Protein AF-A0A1Y4T7R5-F1 (afdb_monomer_lite)

pLDDT: mean 88.79, std 11.45, range [36.44, 98.19]

Secondary structure (DSSP, 8-state):
----HHHHHHHHHHHHHHHHHHH-HHHHTSGGGHHHHHHHHH---HHHHTTPPBPPTT-GGGGTSPTT-EEEEEEEETTEEEEEEEETTTEEEEEEEEE-SS-S--S-EEEEEETTTTEEEEHHHHHHHT-

Structure (mmCIF, N/CA/C/O backbone):
data_AF-A0A1Y4T7R5-F1
#
_entry.id   AF-A0A1Y4T7R5-F1
#
loop_
_atom_site.group_PDB
_atom_site.id
_atom_site.type_symbol
_atom_site.label_atom_id
_atom_site.label_alt_id
_atom_site.label_comp_id
_atom_site.label_asym_id
_atom_site.label_entity_id
_atom_site.label_seq_id
_atom_site.pdbx_PDB_ins_code
_atom_site.Cartn_x
_atom_site.Cartn_y
_atom_site.Cartn_z
_atom_site.occupancy
_atom_site.B_iso_or_equiv
_atom_site.auth_seq_id
_atom_site.auth_comp_id
_atom_site.auth_asym_id
_atom_site.auth_atom_id
_atom_site.pdbx_PDB_model_num
ATOM 1 N N . MET A 1 1 ? -7.940 26.166 -4.574 1.00 36.44 1 MET A N 1
ATOM 2 C CA . MET A 1 1 ? -8.744 24.927 -4.620 1.00 36.44 1 MET A CA 1
ATOM 3 C C . MET A 1 1 ? -8.168 23.950 -3.612 1.00 36.44 1 MET A C 1
ATOM 5 O O . MET A 1 1 ? -6.996 23.623 -3.726 1.00 36.44 1 MET A O 1
ATOM 9 N N . LYS A 1 2 ? -8.940 23.532 -2.603 1.00 39.41 2 LYS A N 1
ATOM 10 C CA . LYS A 1 2 ? -8.574 22.391 -1.748 1.00 39.41 2 LYS A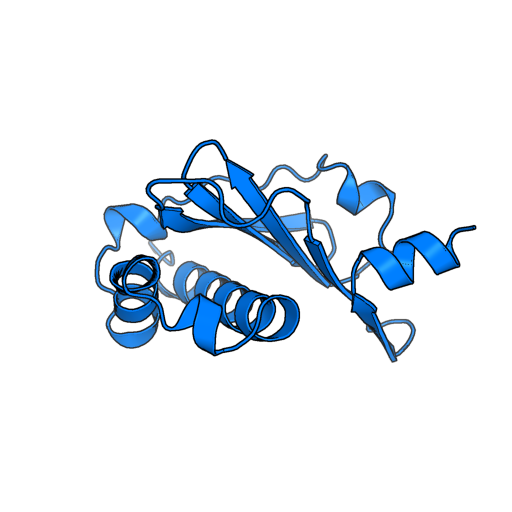 CA 1
ATOM 11 C C . LYS A 1 2 ? -8.891 21.104 -2.530 1.00 39.41 2 LYS A C 1
ATOM 13 O O . LYS A 1 2 ? -9.937 20.503 -2.337 1.00 39.41 2 LYS A O 1
ATOM 18 N N . GLU A 1 3 ? -8.021 20.720 -3.461 1.00 44.34 3 GLU A N 1
ATOM 19 C CA . GLU A 1 3 ? -8.080 19.417 -4.149 1.00 44.34 3 GLU A CA 1
ATOM 20 C C . GLU A 1 3 ? -7.275 18.375 -3.360 1.00 44.34 3 GLU A C 1
ATOM 22 O O . GLU A 1 3 ? -6.179 17.976 -3.744 1.00 44.34 3 GLU A O 1
ATOM 27 N N . ILE A 1 4 ? -7.789 17.969 -2.198 1.00 56.69 4 ILE A N 1
ATOM 28 C CA . ILE A 1 4 ? -7.158 16.959 -1.328 1.00 56.69 4 ILE A CA 1
ATOM 29 C C . ILE A 1 4 ? -7.993 15.659 -1.149 1.00 56.69 4 ILE A C 1
ATOM 31 O O . ILE A 1 4 ? -7.370 14.623 -0.911 1.00 56.69 4 ILE A O 1
ATOM 35 N N . PRO A 1 5 ? -9.328 15.578 -1.380 1.00 61.69 5 PRO A N 1
ATOM 36 C CA . PRO A 1 5 ? -10.054 14.320 -1.128 1.00 61.69 5 PRO A CA 1
ATOM 37 C C . PRO A 1 5 ? -9.770 13.183 -2.130 1.00 61.69 5 PRO A C 1
ATOM 39 O O . PRO A 1 5 ? -9.632 12.024 -1.737 1.00 61.69 5 PRO A O 1
ATOM 42 N N . ALA A 1 6 ? -9.679 13.477 -3.433 1.00 71.56 6 ALA A N 1
ATOM 43 C CA . ALA A 1 6 ? -9.683 12.435 -4.470 1.00 71.56 6 ALA A CA 1
ATOM 44 C C . ALA A 1 6 ? -8.365 11.646 -4.544 1.00 71.56 6 ALA A C 1
ATOM 46 O O . ALA A 1 6 ? -8.376 10.414 -4.532 1.00 71.56 6 ALA A O 1
ATOM 47 N N . ASN A 1 7 ? -7.224 12.342 -4.552 1.00 83.94 7 ASN A N 1
ATOM 48 C CA . ASN A 1 7 ? -5.911 11.699 -4.669 1.00 83.94 7 ASN A CA 1
ATOM 49 C C . ASN A 1 7 ? -5.595 10.828 -3.448 1.00 83.94 7 ASN A C 1
ATOM 51 O O . ASN A 1 7 ? -5.042 9.740 -3.594 1.00 83.94 7 ASN A O 1
ATOM 55 N N . ALA A 1 8 ? -5.990 11.271 -2.249 1.00 88.25 8 ALA A N 1
ATOM 56 C CA . ALA A 1 8 ? -5.825 10.490 -1.029 1.00 88.25 8 ALA A CA 1
ATOM 57 C C . ALA A 1 8 ? -6.619 9.175 -1.100 1.00 88.25 8 ALA A C 1
ATOM 59 O O . ALA A 1 8 ? -6.034 8.113 -0.904 1.00 88.25 8 ALA A O 1
ATOM 60 N N . ARG A 1 9 ? -7.907 9.218 -1.475 1.00 91.50 9 ARG A N 1
ATOM 61 C CA . ARG A 1 9 ? -8.745 8.012 -1.638 1.00 91.50 9 ARG A CA 1
ATOM 62 C C . ARG A 1 9 ? -8.203 7.053 -2.693 1.00 91.50 9 ARG A C 1
ATOM 64 O O . ARG A 1 9 ? -8.199 5.845 -2.466 1.00 91.50 9 ARG A O 1
ATOM 71 N N . VAL A 1 10 ? -7.720 7.573 -3.825 1.00 91.94 10 VAL A N 1
ATOM 72 C CA . VAL A 1 10 ? -7.111 6.753 -4.885 1.00 91.94 10 VAL A CA 1
ATOM 73 C C . VAL A 1 10 ? -5.875 6.023 -4.361 1.00 91.94 10 VAL A C 1
ATOM 75 O O . VAL A 1 10 ? -5.802 4.802 -4.486 1.00 91.94 10 VAL A O 1
ATOM 78 N N . CYS A 1 11 ? -4.951 6.732 -3.706 1.00 92.56 11 CYS A N 1
ATOM 79 C CA . CYS A 1 11 ? -3.775 6.122 -3.084 1.00 92.56 11 CYS A CA 1
ATOM 80 C C . CYS A 1 11 ? -4.159 5.052 -2.056 1.00 92.56 11 CYS A C 1
ATOM 82 O O . CYS A 1 11 ? -3.601 3.957 -2.067 1.00 92.56 11 CYS A O 1
ATOM 84 N N . THR A 1 12 ? -5.145 5.337 -1.204 1.00 94.81 12 THR A N 1
ATOM 85 C CA . THR A 1 12 ? -5.620 4.382 -0.201 1.00 94.81 12 THR A CA 1
ATOM 86 C C . THR A 1 12 ? -6.214 3.123 -0.837 1.00 94.81 12 THR A C 1
ATOM 88 O O . THR A 1 12 ? -5.921 2.018 -0.386 1.00 94.81 12 THR A O 1
ATOM 91 N N . LYS A 1 13 ? -6.986 3.255 -1.924 1.00 96.56 13 LYS A N 1
ATOM 92 C CA . LYS A 1 13 ? -7.533 2.108 -2.664 1.00 96.56 13 LYS A CA 1
ATOM 93 C C . LYS A 1 13 ? -6.436 1.258 -3.307 1.00 96.56 13 LYS A C 1
ATOM 95 O O . LYS A 1 13 ? -6.507 0.034 -3.249 1.00 96.56 13 LYS A O 1
ATOM 100 N N . ILE A 1 14 ? -5.426 1.895 -3.902 1.00 96.62 14 ILE A N 1
ATOM 101 C CA . ILE A 1 14 ? -4.270 1.198 -4.485 1.00 96.62 14 ILE A CA 1
ATOM 102 C C . ILE A 1 14 ? -3.548 0.387 -3.405 1.00 96.62 14 ILE A C 1
ATOM 104 O O . ILE A 1 14 ? -3.298 -0.801 -3.602 1.00 96.62 14 ILE A O 1
ATOM 108 N N . LEU A 1 15 ? -3.300 0.994 -2.242 1.00 97.25 15 LEU A N 1
ATOM 109 C CA . LEU A 1 15 ? -2.669 0.316 -1.113 1.00 97.25 15 LEU A CA 1
ATOM 110 C C . LEU A 1 15 ? -3.497 -0.858 -0.590 1.00 97.25 15 LEU A C 1
ATOM 112 O O . LEU A 1 15 ? -2.938 -1.927 -0.375 1.00 97.25 15 LEU A O 1
ATOM 116 N N . LEU A 1 16 ? -4.813 -0.704 -0.423 1.00 98.00 16 LEU A N 1
ATOM 117 C CA . LEU A 1 16 ? -5.654 -1.803 0.058 1.00 98.00 16 LEU A CA 1
ATOM 118 C C . LEU A 1 16 ? -5.687 -2.976 -0.937 1.00 98.00 16 LEU A C 1
ATOM 120 O O . LEU A 1 16 ? -5.618 -4.132 -0.526 1.00 98.00 16 LEU A O 1
ATOM 124 N N . ASN A 1 17 ? -5.715 -2.694 -2.243 1.00 98.19 17 ASN A N 1
ATOM 125 C CA . ASN A 1 17 ? -5.646 -3.724 -3.284 1.00 98.19 17 ASN A CA 1
ATOM 126 C C . ASN A 1 17 ? -4.282 -4.431 -3.321 1.00 98.19 17 ASN A C 1
ATOM 128 O O . ASN A 1 17 ? -4.220 -5.651 -3.467 1.00 98.19 17 ASN A O 1
ATOM 132 N N . ALA A 1 18 ? -3.184 -3.688 -3.184 1.00 97.88 18 ALA A N 1
ATOM 133 C CA . ALA A 1 18 ? -1.852 -4.282 -3.118 1.00 97.88 18 ALA A CA 1
ATOM 134 C C . ALA A 1 18 ? -1.670 -5.109 -1.832 1.00 97.88 18 ALA A C 1
ATOM 136 O O . ALA A 1 18 ? -1.110 -6.203 -1.886 1.00 97.88 18 ALA A O 1
ATOM 137 N N . ALA A 1 19 ? -2.219 -4.656 -0.701 1.00 97.94 19 ALA A N 1
ATOM 138 C CA . ALA A 1 19 ? -2.248 -5.434 0.534 1.00 97.94 19 ALA A CA 1
ATOM 139 C C . ALA A 1 19 ? -3.044 -6.737 0.359 1.00 97.94 19 ALA A C 1
ATOM 141 O O . ALA A 1 19 ? -2.562 -7.800 0.734 1.00 97.94 19 ALA A O 1
ATOM 142 N N . ALA A 1 20 ? -4.216 -6.684 -0.278 1.00 98.00 20 ALA A N 1
ATOM 143 C CA . ALA A 1 20 ? -5.000 -7.872 -0.608 1.00 98.00 20 ALA A CA 1
ATOM 144 C C . ALA A 1 20 ? -4.217 -8.884 -1.455 1.00 98.00 20 ALA A C 1
ATOM 146 O O . ALA A 1 20 ? -4.282 -10.085 -1.208 1.00 98.00 20 ALA A O 1
ATOM 147 N N . TYR A 1 21 ? -3.463 -8.403 -2.445 1.00 97.38 21 TYR A N 1
ATOM 148 C CA . TYR A 1 21 ? -2.639 -9.255 -3.299 1.00 97.38 21 TYR A CA 1
ATOM 149 C C . TYR A 1 21 ? -1.471 -9.910 -2.541 1.00 97.38 21 TYR A C 1
ATOM 151 O O . TYR A 1 21 ? -1.149 -11.072 -2.786 1.00 97.38 21 TYR A O 1
ATOM 159 N N . LEU A 1 22 ? -0.831 -9.177 -1.624 1.00 96.75 22 LEU A N 1
ATOM 160 C CA . LEU A 1 22 ? 0.345 -9.655 -0.889 1.00 96.75 22 LEU A CA 1
ATOM 161 C C . LEU A 1 22 ? -0.003 -10.528 0.322 1.00 96.75 22 LEU A C 1
ATOM 163 O O . LEU A 1 22 ? 0.683 -11.518 0.565 1.00 96.75 22 LEU A O 1
ATOM 167 N N . TYR A 1 23 ? -1.042 -10.159 1.071 1.00 95.94 23 TYR A N 1
ATOM 168 C CA . TYR A 1 23 ? -1.402 -10.764 2.359 1.00 95.94 23 TYR A CA 1
ATOM 169 C C . TYR A 1 23 ? -2.692 -11.595 2.308 1.00 95.94 23 TYR A C 1
ATOM 171 O O . TYR A 1 23 ? -3.007 -12.297 3.265 1.00 95.94 23 TYR A O 1
ATOM 179 N N . GLY A 1 24 ? -3.426 -11.547 1.194 1.00 97.00 24 GLY A N 1
ATOM 180 C CA . GLY A 1 24 ? -4.668 -12.287 0.990 1.00 97.00 24 GLY A CA 1
ATOM 181 C C . GLY A 1 24 ? -5.927 -11.474 1.292 1.00 97.00 24 GLY A C 1
ATOM 182 O O . GLY A 1 24 ? -5.917 -10.491 2.038 1.00 97.00 24 GLY A O 1
ATOM 183 N N . TRP A 1 25 ? -7.045 -11.905 0.701 1.00 97.31 25 TRP A N 1
ATOM 184 C CA . TRP A 1 25 ? -8.332 -11.226 0.858 1.00 97.31 25 TRP A CA 1
ATOM 185 C C . TRP A 1 25 ? -8.863 -11.315 2.289 1.00 97.31 25 TRP A C 1
ATOM 187 O O . TRP A 1 25 ? -9.310 -10.313 2.841 1.00 97.31 25 TRP A O 1
ATOM 197 N N . ASP A 1 26 ? -8.714 -12.475 2.929 1.00 97.81 26 ASP A N 1
ATOM 198 C CA . ASP A 1 26 ? -9.149 -12.684 4.312 1.00 97.81 26 ASP A CA 1
ATOM 199 C C . ASP A 1 26 ? -8.463 -11.722 5.290 1.00 97.81 26 ASP A C 1
ATOM 201 O O . ASP A 1 26 ? -9.080 -11.281 6.257 1.00 97.81 26 ASP A O 1
ATOM 205 N N . PHE A 1 27 ? -7.214 -11.327 5.013 1.00 97.12 27 PHE A N 1
ATOM 206 C CA . PHE A 1 27 ? -6.487 -10.356 5.828 1.00 97.12 27 PHE A CA 1
ATOM 207 C C . PHE A 1 27 ? -7.125 -8.963 5.769 1.00 97.12 27 PHE A C 1
ATOM 209 O O . PHE A 1 27 ? -7.472 -8.396 6.802 1.00 97.12 27 PHE A O 1
ATOM 216 N N . VAL A 1 28 ? -7.347 -8.422 4.567 1.00 97.69 28 VAL A N 1
ATOM 217 C CA . VAL A 1 28 ? -7.922 -7.071 4.400 1.00 97.69 28 VAL A CA 1
ATOM 218 C C . VAL A 1 28 ? -9.424 -7.001 4.713 1.00 97.69 28 VAL A C 1
ATOM 220 O O . VAL A 1 28 ? -9.997 -5.917 4.861 1.00 97.69 28 VAL A O 1
ATOM 223 N N . MET A 1 29 ? -10.087 -8.154 4.817 1.00 97.38 29 MET A N 1
ATOM 224 C CA . MET A 1 29 ? -11.500 -8.239 5.177 1.00 97.38 29 MET A CA 1
ATOM 225 C C . MET A 1 29 ? -11.755 -8.155 6.684 1.00 97.38 29 MET A C 1
ATOM 227 O O . MET A 1 29 ? -12.902 -7.912 7.065 1.00 97.38 29 MET A O 1
ATOM 231 N N . GLN A 1 30 ? -10.716 -8.248 7.519 1.00 97.94 30 GLN A N 1
ATOM 232 C CA . GLN A 1 30 ? -10.819 -8.090 8.971 1.00 97.94 30 GLN A CA 1
ATOM 233 C C . GLN A 1 30 ? -11.455 -6.746 9.376 1.00 97.94 30 GLN A C 1
ATOM 235 O O . GLN A 1 30 ? -11.488 -5.768 8.610 1.00 97.94 30 GLN A O 1
ATOM 240 N N . SER A 1 31 ? -12.006 -6.710 10.590 1.00 97.56 31 SER A N 1
ATOM 241 C CA . SER A 1 31 ? -12.697 -5.545 11.161 1.00 97.56 31 SER A CA 1
ATOM 242 C C . SER A 1 31 ? -11.800 -4.318 11.295 1.00 97.56 31 SER A C 1
ATOM 244 O O . SER A 1 31 ? -12.265 -3.196 11.143 1.00 97.56 31 SER A O 1
ATOM 246 N N . GLU A 1 32 ? -10.507 -4.528 11.501 1.00 97.81 32 GLU A N 1
ATOM 247 C CA . GLU A 1 32 ? -9.481 -3.512 11.711 1.00 97.81 32 GLU A CA 1
ATOM 248 C C . GLU A 1 32 ? -9.288 -2.616 10.477 1.00 97.81 32 GLU A C 1
ATOM 250 O O . GLU A 1 32 ? -8.766 -1.510 10.587 1.00 97.81 32 GLU A O 1
ATOM 255 N N . PHE A 1 33 ? -9.758 -3.064 9.307 1.00 97.88 33 PHE A N 1
ATOM 256 C CA . PHE A 1 33 ? -9.777 -2.296 8.062 1.00 97.88 33 PHE A CA 1
ATOM 257 C C . PHE A 1 33 ? -11.114 -1.573 7.808 1.00 97.88 33 PHE A C 1
ATOM 259 O O . PHE A 1 33 ? -11.328 -1.060 6.709 1.00 97.88 33 PHE A O 1
ATOM 266 N N . ALA A 1 34 ? -12.066 -1.569 8.748 1.00 97.88 34 ALA A N 1
ATOM 267 C CA . ALA A 1 34 ? -13.390 -0.970 8.535 1.00 97.88 34 ALA A CA 1
ATOM 268 C C . ALA A 1 34 ? -13.297 0.506 8.117 1.00 97.88 34 ALA A C 1
ATOM 270 O O . ALA A 1 34 ? -13.794 0.864 7.049 1.00 97.88 34 ALA A O 1
ATOM 271 N N . ASP A 1 35 ? -12.565 1.322 8.878 1.00 96.50 35 ASP A N 1
ATOM 272 C CA . ASP A 1 35 ? -12.444 2.763 8.628 1.00 96.50 35 ASP A CA 1
ATOM 273 C C . ASP A 1 35 ? -11.843 3.065 7.252 1.00 96.50 35 ASP A C 1
ATOM 275 O O . ASP A 1 35 ? -12.314 3.948 6.532 1.00 96.50 35 ASP A O 1
ATOM 279 N N . VAL A 1 36 ? -10.828 2.298 6.834 1.00 96.50 36 VAL A N 1
ATOM 280 C CA . VAL A 1 36 ? -10.206 2.493 5.520 1.00 96.50 36 VAL A CA 1
ATOM 281 C C . VAL A 1 36 ? -11.145 2.089 4.379 1.00 96.50 36 VAL A C 1
ATOM 283 O O . VAL A 1 36 ? -11.159 2.742 3.333 1.00 96.50 36 VAL A O 1
ATOM 286 N N . LYS A 1 37 ? -11.979 1.058 4.575 1.00 97.19 37 LYS A N 1
ATOM 287 C CA . LYS A 1 37 ? -13.012 0.656 3.607 1.00 97.19 37 LYS A CA 1
ATOM 288 C C . LYS A 1 37 ? -14.098 1.729 3.492 1.00 97.19 37 LYS A C 1
ATOM 290 O O . LYS A 1 37 ? -14.451 2.110 2.375 1.00 97.19 37 LYS A O 1
ATOM 295 N N . GLU A 1 38 ? -14.565 2.270 4.615 1.00 96.69 38 GLU A N 1
ATOM 296 C CA . GLU A 1 38 ? -15.522 3.383 4.647 1.00 96.69 38 GLU A CA 1
ATOM 297 C C . GLU A 1 38 ? -14.958 4.651 3.990 1.00 96.69 38 GLU A C 1
ATOM 299 O O . GLU A 1 38 ? -15.651 5.320 3.223 1.00 96.69 38 GLU A O 1
ATOM 304 N N . TRP A 1 39 ? -13.678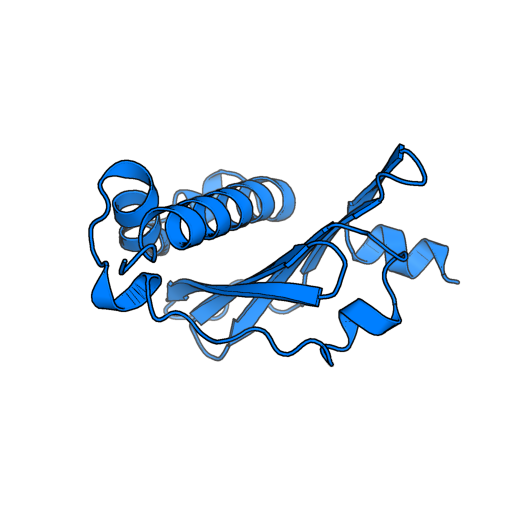 4.959 4.202 1.00 94.81 39 TRP A N 1
ATOM 305 C CA . TRP A 1 39 ? -13.003 6.060 3.512 1.00 94.81 39 TRP A CA 1
ATOM 306 C C . TRP A 1 39 ? -12.958 5.859 1.992 1.00 94.81 39 TRP A C 1
ATOM 308 O O . TRP A 1 39 ? -13.293 6.762 1.216 1.00 94.81 39 TRP A O 1
ATOM 318 N N . ILE A 1 40 ? -12.578 4.663 1.535 1.00 94.69 40 ILE A N 1
ATOM 319 C CA . ILE A 1 40 ? -12.503 4.350 0.103 1.00 94.69 40 ILE A CA 1
ATOM 320 C C . ILE A 1 40 ? -13.884 4.437 -0.549 1.00 94.69 40 ILE A C 1
ATOM 322 O O . ILE A 1 40 ? -13.988 5.008 -1.635 1.00 94.69 40 ILE A O 1
ATOM 326 N N . LEU A 1 41 ? -14.928 3.892 0.075 1.00 94.19 41 LEU A N 1
ATOM 327 C CA . LEU A 1 41 ? -16.262 3.790 -0.524 1.00 94.19 41 LEU A CA 1
ATOM 328 C C . LEU A 1 41 ? -17.070 5.083 -0.373 1.00 94.19 41 LEU A C 1
ATOM 330 O O . LEU A 1 41 ? -17.616 5.588 -1.353 1.00 94.19 41 LEU A O 1
ATOM 334 N N . GLU A 1 42 ? -17.088 5.652 0.827 1.00 93.19 42 GLU A N 1
ATOM 335 C CA . GLU A 1 42 ? -18.030 6.701 1.228 1.00 93.19 42 GLU A CA 1
ATOM 336 C C . GLU A 1 42 ? -17.346 8.046 1.501 1.00 93.19 42 GLU A C 1
ATOM 338 O O . GLU A 1 42 ? -18.015 9.073 1.554 1.00 93.19 42 GLU A O 1
ATOM 343 N N . GLY A 1 43 ? -16.016 8.074 1.640 1.00 91.00 43 GLY A N 1
ATOM 344 C CA . GLY A 1 43 ? -15.282 9.298 1.971 1.00 91.00 43 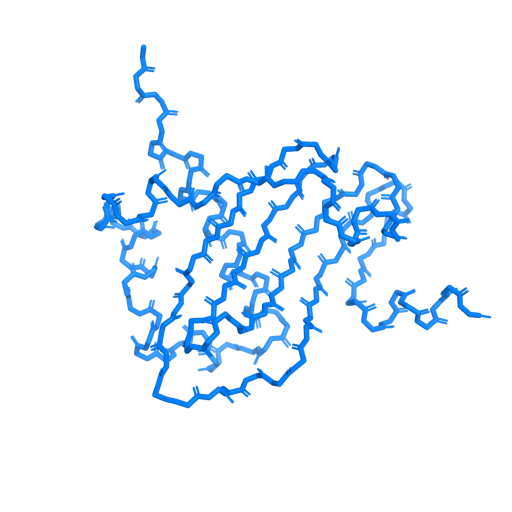GLY A CA 1
ATOM 345 C C . GLY A 1 43 ? -15.380 9.704 3.447 1.00 91.00 43 GLY A C 1
ATOM 346 O O . GLY A 1 43 ? -15.077 10.846 3.779 1.00 91.00 43 GLY A O 1
ATOM 347 N N . LYS A 1 44 ? -15.775 8.786 4.340 1.00 93.00 44 LYS A N 1
ATOM 348 C CA . LYS A 1 44 ? -15.767 8.998 5.799 1.00 93.00 44 LYS A CA 1
ATOM 349 C C . LYS A 1 44 ? -14.346 9.072 6.362 1.00 93.00 44 LYS A C 1
ATOM 351 O O . LYS A 1 44 ? -13.422 8.525 5.773 1.00 93.00 44 LYS A O 1
ATOM 356 N N . HIS A 1 45 ? -14.183 9.685 7.537 1.00 91.56 45 HIS A N 1
ATOM 357 C CA . HIS A 1 45 ? -12.885 9.811 8.226 1.00 91.56 45 HIS A CA 1
ATOM 358 C C . HIS A 1 45 ? -11.872 10.701 7.482 1.00 91.56 45 HIS A C 1
ATOM 360 O O . HIS A 1 45 ? -10.662 10.475 7.546 1.00 91.56 45 HIS A O 1
ATOM 366 N N . GLU A 1 46 ? -12.354 11.733 6.775 1.00 88.44 46 GLU A N 1
ATOM 367 C CA . GLU A 1 46 ? -11.512 12.635 5.975 1.00 88.44 46 GLU A CA 1
ATOM 368 C C . GLU A 1 46 ? -10.358 13.226 6.791 1.00 88.44 46 GLU A C 1
ATOM 370 O O . GLU A 1 46 ? -9.222 13.188 6.326 1.00 88.44 46 GLU A O 1
ATOM 375 N N . ASP A 1 47 ? -10.594 13.702 8.014 1.00 86.50 47 ASP A N 1
ATOM 376 C CA . ASP A 1 47 ? -9.550 14.320 8.846 1.00 86.50 47 ASP A CA 1
ATOM 377 C C . ASP A 1 47 ? -8.359 13.388 9.112 1.00 86.50 47 ASP A C 1
ATOM 379 O O . ASP A 1 47 ? -7.215 13.847 9.192 1.00 86.50 47 ASP A O 1
ATOM 383 N N . PHE A 1 48 ? -8.618 12.079 9.191 1.00 85.69 48 PHE A N 1
ATOM 384 C CA . PHE A 1 48 ? -7.611 11.051 9.433 1.00 85.69 48 PHE A CA 1
ATOM 385 C C . PHE A 1 48 ? -6.837 10.681 8.159 1.00 85.69 48 PHE A C 1
ATOM 387 O O . PHE A 1 48 ? -5.609 10.593 8.177 1.00 85.69 48 PHE A O 1
ATOM 394 N N . PHE A 1 49 ? -7.530 10.499 7.029 1.00 87.38 49 PHE A N 1
ATOM 395 C CA . PHE A 1 49 ? -6.912 9.990 5.797 1.00 87.38 49 PHE A CA 1
ATOM 396 C C . PHE A 1 49 ? -6.434 11.078 4.821 1.00 87.38 49 PHE A C 1
ATOM 398 O O . PHE A 1 49 ? -5.478 10.862 4.066 1.00 87.38 49 PHE A O 1
ATOM 405 N N . SER A 1 50 ? -7.050 12.263 4.826 1.00 78.44 50 SER A N 1
ATOM 406 C CA . SER A 1 50 ? -6.679 13.382 3.943 1.00 78.44 50 SER A CA 1
ATOM 407 C C . SER A 1 50 ? -5.332 14.001 4.328 1.00 78.44 50 SER A C 1
ATOM 409 O O . SER A 1 50 ? -4.515 14.298 3.449 1.00 78.44 50 SER A O 1
ATOM 411 N N . ASN A 1 51 ? -5.055 14.079 5.633 1.00 70.50 51 ASN A N 1
ATOM 412 C CA . ASN A 1 51 ? -3.830 14.626 6.221 1.00 70.50 51 ASN A CA 1
ATOM 413 C C . ASN A 1 51 ? -2.745 13.565 6.479 1.00 70.50 51 ASN A C 1
ATOM 415 O O . ASN A 1 51 ? -1.771 13.847 7.176 1.00 70.50 51 ASN A O 1
ATOM 419 N N . GLY A 1 52 ? -2.917 12.345 5.947 1.00 59.34 52 GLY A N 1
ATOM 420 C CA . GLY A 1 52 ? -1.963 11.247 6.120 1.00 59.34 52 GLY A CA 1
ATOM 421 C C . GLY A 1 52 ? -0.513 11.643 5.770 1.00 59.34 52 GLY A C 1
ATOM 422 O O . GLY A 1 52 ? -0.314 12.559 4.966 1.00 59.34 52 GLY A O 1
ATOM 423 N N . PRO A 1 53 ? 0.496 10.984 6.374 1.00 59.50 53 PRO A N 1
ATOM 424 C CA . PRO A 1 53 ? 1.868 11.479 6.408 1.00 59.50 53 PRO A CA 1
ATOM 425 C C . PRO A 1 53 ? 2.456 11.811 5.031 1.00 59.50 53 PRO A C 1
ATOM 427 O O . PRO A 1 53 ? 2.202 11.131 4.029 1.00 59.50 53 PRO A O 1
ATOM 430 N N . SER A 1 54 ? 3.295 12.849 5.010 1.00 68.81 54 SER A N 1
ATOM 431 C CA . SER A 1 54 ? 4.070 13.245 3.839 1.00 68.81 54 SER A CA 1
ATOM 432 C C . SER A 1 54 ? 5.089 12.165 3.475 1.00 68.81 54 SER A C 1
ATOM 434 O O . SER A 1 54 ? 5.791 11.615 4.323 1.00 68.81 54 SER A O 1
ATOM 436 N N . PHE A 1 55 ? 5.168 11.855 2.185 1.00 73.06 55 PHE A N 1
ATOM 437 C CA . PHE A 1 55 ? 6.179 10.958 1.645 1.00 73.06 55 PHE A CA 1
ATOM 438 C C . PHE A 1 55 ? 7.569 11.600 1.727 1.00 73.06 55 PHE A C 1
ATOM 440 O O . PHE A 1 55 ? 7.747 12.748 1.316 1.00 73.06 55 PHE A O 1
ATOM 447 N N . ASN A 1 56 ? 8.549 10.847 2.231 1.00 76.38 56 ASN A N 1
ATOM 448 C CA . ASN A 1 56 ? 9.959 11.209 2.149 1.00 76.38 56 ASN A CA 1
ATOM 449 C C . ASN A 1 56 ? 10.591 10.480 0.945 1.00 76.38 56 ASN A C 1
ATOM 451 O O . ASN A 1 56 ? 10.624 9.249 0.956 1.00 76.38 56 ASN A O 1
ATOM 455 N N . PRO A 1 57 ? 11.110 11.185 -0.077 1.00 71.00 57 PRO A N 1
ATOM 456 C CA . PRO A 1 57 ? 11.744 10.546 -1.231 1.00 71.00 57 PRO A CA 1
ATOM 457 C C . PRO A 1 57 ? 13.022 9.761 -0.891 1.00 71.00 57 PRO A C 1
ATOM 459 O O . PRO A 1 57 ? 13.400 8.878 -1.661 1.00 71.00 57 PRO A O 1
ATOM 462 N N . ASP A 1 58 ? 13.643 10.002 0.268 1.00 73.38 58 ASP A N 1
ATOM 463 C CA . ASP A 1 58 ? 14.876 9.332 0.705 1.00 73.38 58 ASP A CA 1
ATOM 464 C C . ASP A 1 58 ? 14.659 7.955 1.363 1.00 73.38 58 ASP A C 1
ATOM 466 O O . ASP A 1 58 ? 15.584 7.393 1.960 1.00 73.38 58 ASP A O 1
ATOM 470 N N . VAL A 1 59 ? 13.455 7.380 1.253 1.00 79.88 59 VAL A N 1
ATOM 471 C CA . VAL A 1 59 ? 13.180 6.005 1.700 1.00 79.88 59 VAL A CA 1
ATOM 472 C C . VAL A 1 59 ? 14.129 4.999 1.041 1.00 79.88 59 VAL A C 1
ATOM 474 O O . VAL A 1 59 ? 14.453 5.090 -0.143 1.00 79.88 59 VAL A O 1
ATOM 477 N N . VAL A 1 60 ? 14.579 4.007 1.815 1.00 84.19 60 VAL A N 1
ATOM 478 C CA . VAL A 1 60 ? 15.599 3.033 1.381 1.00 84.19 60 VAL A CA 1
ATOM 479 C C . VAL A 1 60 ? 15.176 2.295 0.110 1.00 84.19 60 VAL A C 1
ATOM 481 O O . VAL A 1 60 ? 15.989 2.146 -0.802 1.00 84.19 60 VAL A O 1
ATOM 484 N N . ILE A 1 61 ? 13.902 1.912 0.003 1.00 86.25 61 ILE A N 1
ATOM 485 C CA . ILE A 1 61 ? 13.361 1.194 -1.155 1.00 86.25 61 ILE A CA 1
ATOM 486 C C . ILE A 1 61 ? 13.585 1.949 -2.479 1.00 86.25 61 ILE A C 1
ATOM 488 O O . ILE A 1 61 ? 13.946 1.326 -3.477 1.00 8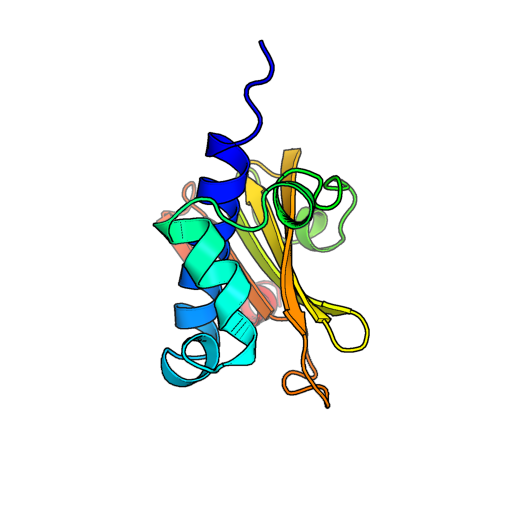6.25 61 ILE A O 1
ATOM 492 N N . ASN A 1 62 ? 13.529 3.289 -2.489 1.00 86.69 62 ASN A N 1
ATOM 493 C CA . ASN A 1 62 ? 13.782 4.107 -3.685 1.00 86.69 62 ASN A CA 1
ATOM 494 C C . ASN A 1 62 ? 15.213 3.980 -4.232 1.00 86.69 62 ASN A C 1
ATOM 496 O O . ASN A 1 62 ? 15.445 4.279 -5.405 1.00 86.69 62 ASN A O 1
ATOM 500 N N . LYS A 1 63 ? 16.174 3.549 -3.407 1.00 86.44 63 LYS A N 1
ATOM 501 C CA . LYS A 1 63 ? 17.565 3.308 -3.822 1.00 86.44 63 LYS A CA 1
ATOM 502 C C . LYS A 1 63 ? 17.753 1.930 -4.467 1.00 86.44 63 LYS A C 1
ATOM 504 O O . LYS A 1 63 ? 18.778 1.710 -5.100 1.00 86.44 63 LYS A O 1
ATOM 509 N N . ILE A 1 64 ? 16.782 1.028 -4.310 1.00 89.12 64 ILE A N 1
ATOM 510 C CA . ILE A 1 64 ? 16.901 -0.400 -4.641 1.00 89.12 64 ILE A CA 1
ATOM 511 C C . ILE A 1 64 ? 16.012 -0.783 -5.836 1.00 89.12 64 ILE A C 1
ATOM 513 O O . ILE A 1 64 ? 16.454 -1.500 -6.736 1.00 89.12 64 ILE A O 1
ATOM 517 N N . VAL A 1 65 ? 14.760 -0.311 -5.865 1.00 90.44 65 VAL A N 1
ATOM 518 C CA . VAL A 1 65 ? 13.784 -0.620 -6.936 1.00 90.44 65 VAL A CA 1
ATOM 519 C C . VAL A 1 65 ? 14.238 -0.089 -8.299 1.00 90.44 65 VAL A C 1
ATOM 521 O O . VAL A 1 65 ? 15.167 0.704 -8.332 1.00 90.44 65 VAL A O 1
ATOM 524 N N . PRO A 1 66 ? 13.633 -0.452 -9.442 1.00 89.88 66 PRO A N 1
ATOM 525 C CA . PRO A 1 66 ? 13.989 0.103 -10.754 1.00 89.88 66 PRO A CA 1
ATOM 526 C C . PRO A 1 66 ? 13.665 1.606 -10.896 1.00 89.88 66 PRO A C 1
ATOM 528 O O . PRO A 1 66 ? 12.838 2.136 -10.150 1.00 89.88 66 PRO A O 1
ATOM 531 N N . PRO A 1 67 ? 14.340 2.358 -11.787 1.00 86.62 67 PRO A N 1
ATOM 532 C CA . PRO A 1 67 ? 13.970 3.747 -12.072 1.00 86.62 67 PRO A CA 1
ATOM 533 C C . PRO A 1 67 ? 12.549 3.827 -12.630 1.00 86.62 67 PRO A C 1
ATOM 535 O O . PRO A 1 67 ? 12.108 2.903 -13.309 1.00 86.62 67 PRO A O 1
ATOM 538 N N . ASP A 1 68 ? 11.840 4.918 -12.337 1.00 85.31 68 ASP A N 1
ATOM 539 C CA . ASP A 1 68 ? 10.467 5.175 -12.806 1.00 85.31 68 ASP A CA 1
ATOM 540 C C . ASP A 1 68 ? 9.415 4.125 -12.391 1.00 85.31 68 ASP A C 1
ATOM 542 O O . ASP A 1 68 ? 8.268 4.190 -12.831 1.00 85.31 68 ASP A O 1
ATOM 546 N N . SER A 1 69 ? 9.770 3.179 -11.514 1.00 89.81 69 SER A N 1
ATOM 547 C CA . SER A 1 69 ? 8.834 2.183 -10.997 1.00 89.81 69 SER A CA 1
ATOM 548 C C . SER A 1 69 ? 7.781 2.823 -10.097 1.00 89.81 69 SER A C 1
ATOM 550 O O . SER A 1 69 ? 8.069 3.752 -9.332 1.00 89.81 69 SER A O 1
ATOM 552 N N . HIS A 1 70 ? 6.588 2.244 -10.119 1.00 92.25 70 HIS A N 1
ATOM 553 C CA . HIS A 1 70 ? 5.587 2.416 -9.077 1.00 92.25 70 HIS A CA 1
ATOM 554 C C . HIS A 1 70 ? 5.755 1.305 -8.039 1.00 92.25 70 HIS A C 1
ATOM 556 O O . HIS A 1 70 ? 6.033 0.164 -8.402 1.00 92.25 70 HIS A O 1
ATOM 562 N N . TRP A 1 71 ? 5.570 1.607 -6.758 1.00 94.88 71 TRP A N 1
ATOM 563 C CA . TRP A 1 71 ? 5.607 0.578 -5.724 1.00 94.88 71 TRP A CA 1
ATOM 564 C C . TRP A 1 71 ? 4.657 0.876 -4.564 1.00 94.88 71 TRP A C 1
ATOM 566 O O . TRP A 1 71 ? 4.306 2.027 -4.296 1.00 94.88 71 TRP A O 1
ATOM 576 N N . CYS A 1 72 ? 4.241 -0.195 -3.891 1.00 96.12 72 CYS A N 1
ATOM 577 C CA . CYS A 1 72 ? 3.499 -0.178 -2.636 1.00 96.12 72 CYS A CA 1
ATOM 578 C C . CYS A 1 72 ? 4.295 -0.961 -1.590 1.00 96.12 72 CYS A C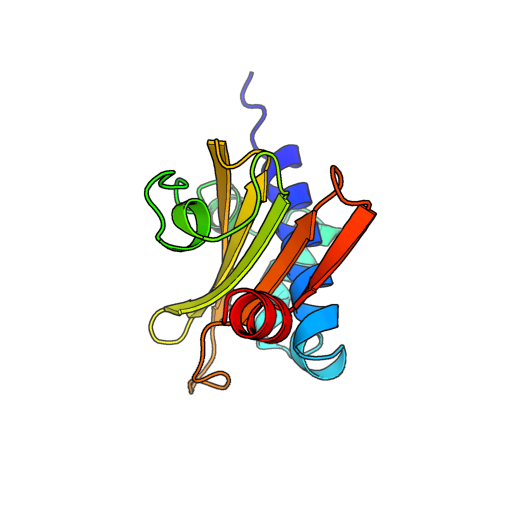 1
ATOM 580 O O . CYS A 1 72 ? 4.521 -2.148 -1.793 1.00 96.12 72 CYS A O 1
ATOM 582 N N . GLU A 1 73 ? 4.705 -0.328 -0.498 1.00 94.75 73 GLU A N 1
ATOM 583 C CA . GLU A 1 73 ? 5.414 -0.948 0.629 1.00 94.75 73 GLU A CA 1
ATOM 584 C C . GLU A 1 73 ? 4.506 -0.989 1.857 1.00 94.75 73 GLU A C 1
ATOM 586 O O . GLU A 1 73 ? 3.687 -0.095 2.060 1.00 94.75 73 GLU A O 1
ATOM 591 N N . PHE A 1 74 ? 4.653 -2.018 2.681 1.00 95.69 74 PHE A N 1
ATOM 592 C CA . PHE A 1 74 ? 3.831 -2.261 3.852 1.00 95.69 74 PHE A CA 1
ATOM 593 C C . PHE A 1 74 ? 4.694 -2.674 5.037 1.00 95.69 74 PHE A C 1
ATOM 595 O O . PHE A 1 74 ? 5.584 -3.517 4.911 1.00 95.69 74 PHE A O 1
ATOM 602 N N . ALA A 1 75 ? 4.402 -2.096 6.198 1.00 94.31 75 ALA A N 1
ATOM 603 C CA . ALA A 1 75 ? 5.101 -2.393 7.440 1.00 94.31 75 ALA A CA 1
ATOM 604 C C . ALA A 1 75 ? 4.217 -2.117 8.663 1.00 94.31 75 ALA A C 1
ATOM 606 O O . ALA A 1 75 ? 3.234 -1.372 8.600 1.00 94.31 75 ALA A O 1
ATOM 607 N N . MET A 1 76 ? 4.613 -2.674 9.808 1.00 94.81 76 MET A N 1
ATOM 608 C CA . MET A 1 76 ? 4.027 -2.326 11.100 1.00 94.81 76 MET A CA 1
ATOM 609 C C . MET A 1 76 ? 4.766 -1.139 11.732 1.00 94.81 76 MET A C 1
ATOM 611 O O . MET A 1 76 ? 5.939 -1.238 12.087 1.00 94.81 76 MET A O 1
ATOM 615 N N . ALA A 1 77 ? 4.060 -0.033 11.961 1.00 90.62 77 ALA A N 1
ATOM 616 C CA . ALA A 1 77 ? 4.501 1.080 12.798 1.00 90.62 77 ALA A CA 1
ATOM 617 C C . ALA A 1 77 ? 3.854 0.951 14.187 1.00 90.62 77 ALA A C 1
ATOM 619 O O . ALA A 1 77 ? 2.744 1.427 14.441 1.00 90.62 77 ALA A O 1
ATOM 620 N N . GLY A 1 78 ? 4.524 0.240 15.098 1.00 92.12 78 GLY A N 1
ATOM 621 C CA . GLY A 1 78 ? 3.933 -0.118 16.386 1.00 92.12 78 GLY A CA 1
ATOM 622 C C . GLY A 1 78 ? 2.792 -1.117 16.195 1.00 92.12 78 GLY A C 1
ATOM 623 O O . GLY A 1 78 ? 3.050 -2.266 15.855 1.00 92.12 78 GLY A O 1
ATOM 624 N N . ARG A 1 79 ? 1.551 -0.687 16.433 1.00 94.38 79 ARG A N 1
ATOM 625 C CA . ARG A 1 79 ? 0.329 -1.483 16.211 1.00 94.38 79 ARG A CA 1
ATOM 626 C C . ARG A 1 79 ? -0.393 -1.150 14.906 1.00 94.38 79 ARG A C 1
ATOM 628 O O . ARG A 1 79 ? -1.387 -1.784 14.572 1.00 94.38 79 ARG A O 1
ATOM 635 N N . ARG A 1 80 ? 0.093 -0.151 14.171 1.00 94.38 80 ARG A N 1
ATOM 636 C CA . ARG A 1 80 ? -0.528 0.290 12.924 1.00 94.38 80 ARG A CA 1
ATOM 637 C C . ARG A 1 80 ? 0.091 -0.429 11.752 1.00 94.38 80 ARG A C 1
ATOM 639 O O . ARG A 1 80 ? 1.308 -0.402 11.594 1.00 94.38 80 ARG A O 1
ATOM 646 N N . PHE A 1 81 ? -0.753 -1.012 10.924 1.00 96.38 81 PHE A N 1
ATOM 647 C CA . PHE A 1 81 ? -0.359 -1.476 9.612 1.00 96.38 81 PHE A CA 1
ATOM 648 C C . PHE A 1 81 ? -0.406 -0.295 8.648 1.00 96.38 81 PHE A C 1
ATOM 650 O O . PHE A 1 81 ? -1.457 0.315 8.435 1.00 96.38 81 PHE A O 1
ATOM 657 N N . VAL A 1 82 ? 0.755 0.076 8.122 1.00 94.19 82 VAL A N 1
ATOM 658 C CA . VAL A 1 82 ? 0.942 1.274 7.305 1.00 94.19 82 VAL A CA 1
ATOM 659 C C . VAL A 1 82 ? 1.357 0.853 5.906 1.00 94.19 82 VAL A C 1
ATOM 661 O O . VAL A 1 82 ? 2.246 0.020 5.746 1.00 94.19 82 VAL A O 1
ATOM 664 N N . GLY A 1 83 ? 0.717 1.449 4.904 1.00 94.62 83 GLY A N 1
ATOM 665 C CA . GLY A 1 83 ? 1.107 1.337 3.506 1.00 94.62 83 GLY A CA 1
ATOM 666 C C . GLY A 1 83 ? 1.753 2.627 3.007 1.00 94.62 83 GLY A C 1
ATOM 667 O O . GLY A 1 83 ? 1.308 3.724 3.346 1.00 94.62 83 GLY A O 1
ATOM 668 N N . VAL A 1 84 ? 2.773 2.508 2.169 1.00 93.06 84 VAL A N 1
ATOM 669 C CA . VAL A 1 84 ? 3.387 3.613 1.434 1.00 93.06 84 VAL A CA 1
ATOM 670 C C . VAL A 1 84 ? 3.220 3.336 -0.043 1.00 93.06 84 VAL A C 1
ATOM 672 O O . VAL A 1 84 ? 3.654 2.298 -0.529 1.00 93.06 84 VAL A O 1
ATOM 675 N N . VAL A 1 85 ? 2.587 4.255 -0.763 1.00 93.25 85 VAL A N 1
ATOM 676 C CA . VAL A 1 85 ? 2.511 4.194 -2.221 1.00 93.25 85 VAL A CA 1
ATOM 677 C C . VAL A 1 85 ? 3.420 5.251 -2.810 1.00 93.25 85 VAL A C 1
ATOM 679 O O . VAL A 1 85 ? 3.406 6.396 -2.359 1.00 93.25 85 VAL A O 1
ATOM 682 N N . CYS A 1 86 ? 4.190 4.883 -3.825 1.00 91.88 86 CYS A N 1
ATOM 683 C CA . CYS A 1 86 ? 5.058 5.798 -4.544 1.00 91.88 86 CYS A CA 1
ATOM 684 C C . CYS A 1 86 ? 4.922 5.609 -6.053 1.00 91.88 86 CYS A C 1
ATOM 686 O O . CYS A 1 86 ? 4.753 4.501 -6.563 1.00 91.88 86 CYS A O 1
ATOM 688 N N . PHE A 1 87 ? 5.019 6.719 -6.768 1.00 88.62 87 PHE A N 1
ATOM 689 C CA . PHE A 1 87 ? 5.004 6.815 -8.213 1.00 88.62 87 PHE A CA 1
ATOM 690 C C . PHE A 1 87 ? 6.258 7.559 -8.653 1.00 88.62 87 PHE A C 1
ATOM 692 O O . PHE A 1 87 ? 6.596 8.614 -8.105 1.00 88.62 87 PHE A O 1
ATOM 699 N N . TYR A 1 88 ? 6.956 6.998 -9.642 1.00 83.06 88 TYR A N 1
ATOM 700 C CA . TYR A 1 88 ? 8.145 7.604 -10.248 1.00 83.06 88 TYR A CA 1
ATOM 701 C C . TYR A 1 88 ? 9.207 8.029 -9.220 1.00 83.06 88 TYR A C 1
ATOM 703 O O . TYR A 1 88 ? 9.865 9.055 -9.390 1.00 83.06 88 TYR A O 1
ATOM 711 N N . ARG A 1 89 ? 9.314 7.286 -8.105 1.00 79.56 89 ARG A N 1
ATOM 712 C CA . ARG A 1 89 ? 10.204 7.543 -6.953 1.00 79.56 89 ARG A CA 1
ATOM 713 C C . ARG A 1 89 ? 10.139 8.952 -6.336 1.00 79.56 89 ARG A C 1
ATOM 715 O O . ARG A 1 89 ? 10.982 9.292 -5.511 1.00 79.56 89 ARG A O 1
ATOM 722 N N . SER A 1 90 ? 9.170 9.777 -6.715 1.00 79.88 90 SER A N 1
ATOM 723 C CA . SER A 1 90 ? 9.182 11.223 -6.449 1.00 79.88 90 SER A CA 1
ATOM 724 C C . SER A 1 90 ? 7.902 11.711 -5.792 1.00 79.88 90 SER A C 1
ATOM 726 O O . SER A 1 90 ? 7.944 12.636 -4.982 1.00 79.88 90 SER A O 1
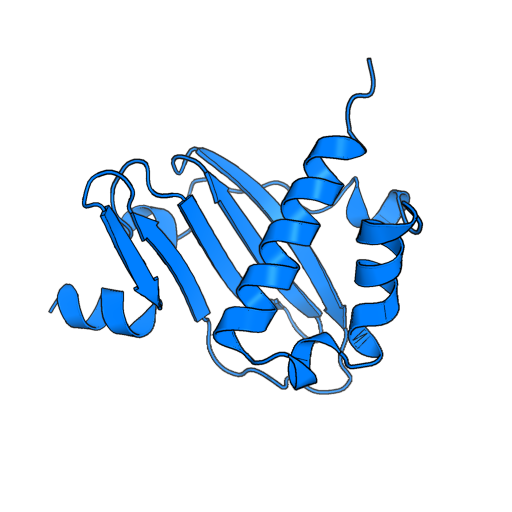ATOM 728 N N . TRP A 1 91 ? 6.773 11.071 -6.088 1.00 85.50 91 TRP A N 1
ATOM 729 C CA . TRP A 1 91 ? 5.496 11.407 -5.486 1.00 85.50 91 TRP A CA 1
ATOM 730 C C . TRP A 1 91 ? 4.896 10.185 -4.815 1.00 85.50 91 TRP A C 1
ATOM 732 O O . TRP A 1 91 ? 4.811 9.112 -5.407 1.00 85.50 91 TRP A O 1
ATOM 742 N N . GLY A 1 92 ? 4.460 10.340 -3.575 1.00 87.38 92 GLY A N 1
ATOM 743 C CA . GLY A 1 92 ? 3.892 9.239 -2.825 1.00 87.38 92 GLY A CA 1
ATOM 744 C C . GLY A 1 92 ? 3.062 9.699 -1.647 1.00 87.38 92 GLY A C 1
ATOM 745 O O . GLY A 1 92 ? 2.956 10.892 -1.351 1.00 87.38 92 GLY A O 1
ATOM 746 N N . ARG A 1 93 ? 2.470 8.727 -0.963 1.00 89.44 93 ARG A N 1
ATOM 747 C CA . ARG A 1 93 ? 1.677 8.949 0.241 1.00 89.44 93 ARG A CA 1
ATOM 748 C C . ARG A 1 93 ? 1.832 7.776 1.191 1.00 89.44 93 ARG A C 1
ATOM 750 O O . ARG A 1 93 ? 1.855 6.624 0.765 1.00 89.44 93 ARG A O 1
ATOM 757 N N . VAL A 1 94 ? 1.886 8.093 2.477 1.00 90.56 94 VAL A N 1
ATOM 758 C CA . VAL A 1 94 ? 1.819 7.117 3.561 1.00 90.56 94 VAL A CA 1
ATOM 759 C C . VAL A 1 94 ? 0.384 7.081 4.083 1.00 90.56 94 VAL A C 1
ATOM 761 O O . VAL A 1 94 ? -0.231 8.129 4.280 1.00 90.56 94 VAL A O 1
ATOM 764 N N . VAL A 1 95 ? -0.170 5.889 4.291 1.00 92.75 95 VAL A N 1
ATOM 765 C CA . VAL A 1 95 ? -1.545 5.693 4.761 1.00 92.75 95 VAL A CA 1
ATOM 766 C C . VAL A 1 95 ? -1.568 4.646 5.880 1.00 92.75 95 VAL A C 1
ATOM 768 O O . VAL A 1 95 ? -1.153 3.510 5.648 1.00 92.75 95 VAL A O 1
ATOM 771 N N . PRO A 1 96 ? -2.062 4.979 7.085 1.00 93.69 96 PRO A N 1
ATOM 772 C CA . PRO A 1 96 ? -2.352 3.985 8.116 1.00 93.69 96 PRO A CA 1
ATOM 773 C C . PRO A 1 96 ? -3.622 3.213 7.731 1.00 93.69 96 PRO A C 1
ATOM 775 O O . PRO A 1 96 ? -4.708 3.779 7.730 1.00 93.69 96 PRO A O 1
ATOM 778 N N . LEU A 1 97 ? -3.494 1.943 7.351 1.00 95.62 97 LEU A N 1
ATOM 779 C CA . LEU A 1 97 ? -4.600 1.150 6.797 1.00 95.62 97 LEU A CA 1
ATOM 780 C C . LEU A 1 97 ? -5.441 0.458 7.874 1.00 95.62 97 LEU A C 1
ATOM 782 O O . LEU A 1 97 ? -6.635 0.267 7.672 1.00 95.62 97 LEU A O 1
ATOM 786 N N . ALA A 1 98 ? -4.811 0.066 8.981 1.00 96.12 98 ALA A N 1
ATOM 787 C CA . ALA A 1 98 ? -5.453 -0.628 10.094 1.00 96.12 98 ALA A CA 1
ATOM 788 C C . ALA A 1 98 ? -4.646 -0.445 11.390 1.00 96.12 98 ALA A C 1
ATOM 790 O O . ALA A 1 98 ? -3.438 -0.186 11.350 1.00 96.12 98 ALA A O 1
ATOM 791 N N . GLU A 1 99 ? -5.293 -0.616 12.542 1.00 95.69 99 GLU A N 1
ATOM 792 C CA . GLU A 1 99 ? -4.641 -0.703 13.852 1.00 95.69 99 GLU A CA 1
ATOM 793 C C . GLU A 1 99 ? -5.066 -1.998 14.549 1.00 95.69 99 GLU A C 1
ATOM 795 O O . GLU A 1 99 ? -6.252 -2.269 14.700 1.00 95.69 99 GLU A O 1
ATOM 800 N N . PHE A 1 100 ? -4.085 -2.794 14.969 1.00 95.62 100 PHE A N 1
ATOM 801 C CA . PHE A 1 100 ? -4.291 -4.119 15.550 1.00 95.62 100 PHE A CA 1
ATOM 802 C C . PHE A 1 100 ? -3.972 -4.133 17.047 1.00 95.62 100 PHE A C 1
ATOM 804 O O . PHE A 1 100 ? -3.280 -3.257 17.566 1.00 95.62 100 PHE A O 1
ATOM 811 N N . HIS A 1 101 ? -4.426 -5.160 17.764 1.00 93.00 101 HIS A N 1
ATOM 812 C CA . HIS A 1 101 ? -3.995 -5.380 19.148 1.00 93.00 101 HIS A CA 1
ATOM 813 C C . HIS A 1 101 ? -2.541 -5.869 19.229 1.00 93.00 101 HIS A C 1
ATOM 815 O O . HIS A 1 101 ? -1.764 -5.351 20.033 1.00 93.00 101 HIS A O 1
ATOM 821 N N . GLU A 1 102 ? -2.170 -6.801 18.351 1.00 90.06 102 GLU A N 1
ATOM 822 C CA . GLU A 1 102 ? -0.824 -7.366 18.211 1.00 90.06 102 GLU A CA 1
ATOM 823 C C . GLU A 1 102 ? -0.273 -7.110 16.803 1.00 90.06 102 GLU A C 1
ATOM 825 O O . GLU A 1 102 ? -0.977 -6.582 15.950 1.00 90.06 102 GLU A O 1
ATOM 830 N N . ARG A 1 103 ? 1.002 -7.432 16.545 1.00 90.25 103 ARG A N 1
ATOM 831 C CA . ARG A 1 103 ? 1.615 -7.240 15.220 1.00 90.25 103 ARG A CA 1
ATOM 832 C C . ARG A 1 103 ? 1.411 -8.494 14.364 1.00 90.25 103 ARG A C 1
ATOM 834 O O . ARG A 1 103 ? 2.160 -9.446 14.563 1.00 90.25 103 ARG A O 1
ATOM 841 N N . PRO A 1 104 ? 0.468 -8.509 13.402 1.00 89.00 104 PRO A N 1
ATOM 842 C CA . PRO A 1 104 ? 0.225 -9.704 12.596 1.00 89.00 104 PRO A CA 1
ATOM 843 C C . PRO A 1 104 ? 1.330 -9.952 11.562 1.00 89.00 104 PRO A C 1
ATOM 845 O O . PRO A 1 104 ? 1.484 -11.070 11.084 1.00 89.00 104 PRO A O 1
ATOM 848 N N . ILE A 1 105 ? 2.084 -8.910 11.195 1.00 89.56 105 ILE A N 1
ATOM 849 C CA . ILE A 1 105 ? 3.092 -8.955 10.137 1.00 89.56 105 ILE A CA 1
ATOM 850 C C . ILE A 1 105 ? 4.444 -8.531 10.731 1.00 89.56 105 ILE A C 1
ATOM 852 O O . ILE A 1 105 ? 4.575 -7.379 11.158 1.00 89.56 105 ILE A O 1
ATOM 856 N N . PRO A 1 106 ? 5.437 -9.436 10.789 1.00 83.31 106 PRO A N 1
ATOM 857 C CA . PRO A 1 106 ? 6.750 -9.124 11.348 1.00 83.31 106 PRO A CA 1
ATOM 858 C C . PRO A 1 106 ? 7.650 -8.375 10.358 1.00 83.31 106 PRO A C 1
ATOM 860 O O . PRO A 1 106 ? 8.412 -7.503 10.775 1.00 83.31 106 PRO A O 1
ATOM 863 N N . ASP A 1 107 ? 7.523 -8.674 9.063 1.00 89.31 107 ASP A N 1
ATOM 864 C CA . ASP A 1 107 ? 8.463 -8.236 8.034 1.00 89.31 107 ASP A CA 1
ATOM 865 C C . ASP A 1 107 ? 7.861 -7.203 7.080 1.00 89.31 107 ASP A C 1
ATOM 867 O O . ASP A 1 107 ? 6.659 -7.189 6.796 1.00 89.31 107 ASP A O 1
ATOM 871 N N . ILE A 1 108 ? 8.730 -6.347 6.544 1.00 91.44 108 ILE A N 1
ATOM 872 C CA . ILE A 1 108 ? 8.371 -5.429 5.464 1.00 91.44 108 ILE A CA 1
ATOM 873 C C . ILE A 1 108 ? 8.064 -6.249 4.211 1.00 91.44 108 ILE A C 1
ATOM 875 O O . ILE A 1 108 ? 8.814 -7.156 3.850 1.00 91.44 108 ILE A O 1
ATOM 879 N N . ASN A 1 109 ? 6.990 -5.893 3.512 1.00 94.56 109 ASN A N 1
ATOM 880 C CA . ASN A 1 109 ? 6.691 -6.445 2.197 1.00 94.56 109 ASN A CA 1
ATOM 881 C C . ASN A 1 109 ? 6.364 -5.319 1.223 1.00 94.56 109 ASN A C 1
ATOM 883 O O . ASN A 1 109 ? 5.886 -4.259 1.620 1.00 94.56 109 ASN A O 1
ATOM 887 N N . ALA A 1 110 ? 6.597 -5.549 -0.062 1.00 95.62 110 ALA A N 1
ATOM 888 C CA . ALA A 1 110 ? 6.264 -4.580 -1.088 1.00 95.62 110 ALA A CA 1
ATOM 889 C C . ALA A 1 110 ? 5.868 -5.250 -2.404 1.00 95.62 110 ALA A C 1
ATOM 891 O O . ALA A 1 110 ? 6.225 -6.393 -2.697 1.00 95.62 110 ALA A O 1
ATOM 892 N N . PHE A 1 111 ? 5.129 -4.499 -3.205 1.00 96.69 111 PHE A N 1
ATOM 893 C CA . PHE A 1 111 ? 4.828 -4.803 -4.590 1.00 96.69 111 PHE A CA 1
ATOM 894 C C . PHE A 1 111 ? 5.439 -3.716 -5.469 1.00 96.69 111 PHE A C 1
ATOM 896 O O . PHE A 1 111 ? 5.228 -2.529 -5.218 1.00 96.69 111 PHE A O 1
ATOM 903 N N . ILE A 1 112 ? 6.201 -4.115 -6.482 1.00 95.62 112 ILE A N 1
ATOM 904 C CA . ILE A 1 112 ? 6.908 -3.216 -7.393 1.00 95.62 112 ILE A CA 1
ATOM 905 C C . ILE A 1 112 ? 6.384 -3.462 -8.803 1.00 95.62 112 ILE A C 1
ATOM 907 O O . ILE A 1 112 ? 6.499 -4.569 -9.324 1.00 95.62 112 ILE A O 1
ATOM 911 N N . CYS A 1 113 ? 5.859 -2.415 -9.430 1.00 94.50 113 CYS A N 1
ATOM 912 C CA . CYS A 1 113 ? 5.471 -2.402 -10.831 1.00 94.50 113 CYS A CA 1
ATOM 913 C C . CYS A 1 113 ? 6.563 -1.704 -11.650 1.00 94.50 113 CYS A C 1
ATOM 915 O O . CYS A 1 113 ? 6.745 -0.483 -11.579 1.00 94.50 113 CYS A O 1
ATOM 917 N N . ASP A 1 114 ? 7.307 -2.493 -12.424 1.00 92.44 114 ASP A N 1
ATOM 918 C CA . ASP A 1 114 ? 8.349 -2.023 -13.332 1.00 92.44 114 ASP A CA 1
ATOM 919 C C . ASP A 1 114 ? 7.824 -2.060 -14.769 1.00 92.44 114 ASP A C 1
ATOM 921 O O . ASP A 1 114 ? 8.016 -3.013 -15.533 1.00 92.44 114 ASP A O 1
ATOM 925 N N . TRP A 1 115 ? 7.141 -0.980 -15.145 1.00 88.81 115 TRP A N 1
ATOM 926 C CA . TRP A 1 115 ? 6.600 -0.810 -16.491 1.00 88.81 115 TRP A CA 1
ATOM 927 C C . TRP A 1 115 ? 7.666 -0.791 -17.577 1.00 88.81 115 TRP A C 1
ATOM 929 O O . TRP A 1 115 ? 7.421 -1.291 -18.676 1.00 88.81 115 TRP A O 1
ATOM 939 N N . ARG A 1 116 ? 8.855 -0.259 -17.281 1.00 89.69 116 ARG A N 1
ATOM 940 C CA . ARG A 1 116 ? 9.945 -0.182 -18.255 1.00 89.69 116 ARG A CA 1
ATOM 941 C C . ARG A 1 116 ? 10.356 -1.575 -18.721 1.00 89.69 116 ARG A C 1
ATOM 943 O O . ARG A 1 116 ? 10.567 -1.779 -19.914 1.00 89.69 116 ARG A O 1
ATOM 950 N N . ASN A 1 117 ? 10.411 -2.528 -17.794 1.00 90.56 117 ASN A N 1
ATOM 951 C CA . ASN A 1 117 ? 10.746 -3.920 -18.086 1.00 90.56 117 ASN A CA 1
ATOM 952 C C . ASN A 1 117 ? 9.517 -4.839 -18.197 1.00 90.56 117 ASN A C 1
ATOM 954 O O . ASN A 1 117 ? 9.683 -6.051 -18.333 1.00 90.56 117 ASN A O 1
ATOM 958 N N . LYS A 1 118 ? 8.298 -4.277 -18.170 1.00 92.25 118 LYS A N 1
ATOM 959 C CA . LYS A 1 118 ? 7.012 -4.995 -18.260 1.00 92.25 118 LYS A CA 1
ATOM 960 C C . LYS A 1 118 ? 6.908 -6.153 -17.264 1.00 92.25 118 LYS A C 1
ATOM 962 O O . LYS A 1 118 ? 6.425 -7.231 -17.611 1.00 92.25 118 LYS A O 1
ATOM 967 N N . LYS A 1 119 ? 7.409 -5.950 -16.046 1.00 93.12 119 LYS A N 1
ATOM 968 C CA . LYS A 1 119 ? 7.432 -6.986 -15.018 1.00 93.12 119 LYS A CA 1
ATOM 969 C C . LYS A 1 119 ? 7.010 -6.417 -13.676 1.00 93.12 119 LYS A C 1
ATOM 971 O O . LYS A 1 119 ? 7.444 -5.340 -13.282 1.00 93.12 119 LYS A O 1
ATOM 976 N N . ASP A 1 120 ? 6.220 -7.207 -12.972 1.00 94.62 120 ASP A N 1
ATOM 977 C CA . ASP A 1 120 ? 5.835 -6.934 -11.601 1.00 94.62 120 ASP A CA 1
ATOM 978 C C . ASP A 1 120 ? 6.589 -7.878 -10.667 1.00 94.62 120 ASP A C 1
ATOM 980 O O . ASP A 1 120 ? 6.883 -9.026 -11.021 1.00 94.62 120 ASP A O 1
ATOM 984 N N . TYR A 1 121 ? 6.913 -7.390 -9.476 1.00 95.00 121 TYR A N 1
ATOM 985 C CA . TYR A 1 121 ? 7.668 -8.138 -8.483 1.00 95.00 121 TYR A CA 1
ATOM 986 C C . TYR A 1 121 ? 7.003 -8.035 -7.117 1.00 95.00 121 TYR A C 1
ATOM 988 O O . TYR A 1 121 ? 6.596 -6.951 -6.689 1.00 95.00 121 TYR A O 1
ATOM 996 N N . LYS A 1 122 ? 6.970 -9.154 -6.389 1.00 94.94 122 LYS A N 1
ATOM 997 C CA . LYS A 1 122 ? 6.961 -9.085 -4.928 1.00 94.94 122 LYS A CA 1
ATOM 998 C C . LYS A 1 122 ? 8.360 -8.694 -4.467 1.00 94.94 122 LYS A C 1
ATOM 1000 O O . LYS A 1 122 ? 9.346 -8.968 -5.150 1.00 94.94 122 LYS A O 1
ATOM 1005 N N . PHE A 1 123 ? 8.447 -8.040 -3.318 1.00 92.75 123 PHE A N 1
ATOM 1006 C CA . PHE A 1 123 ? 9.707 -7.473 -2.854 1.00 92.75 123 PHE A CA 1
ATOM 1007 C C . PHE A 1 123 ? 10.800 -8.524 -2.685 1.00 92.75 123 PHE A C 1
ATOM 1009 O O . PHE A 1 123 ? 11.910 -8.318 -3.166 1.00 92.75 123 PHE A O 1
ATOM 1016 N N . ILE A 1 124 ? 10.465 -9.665 -2.078 1.00 90.81 124 ILE A N 1
ATOM 1017 C CA . ILE A 1 124 ? 11.422 -10.753 -1.865 1.00 90.81 124 ILE A CA 1
ATOM 1018 C C . ILE A 1 124 ? 11.970 -11.294 -3.193 1.00 90.81 124 ILE A C 1
ATOM 1020 O O . ILE A 1 124 ? 13.183 -11.330 -3.371 1.00 90.81 124 ILE A O 1
ATOM 1024 N N . ASP A 1 125 ? 11.098 -11.548 -4.172 1.00 92.56 125 ASP A N 1
ATOM 1025 C CA . ASP A 1 125 ? 11.490 -12.006 -5.512 1.00 92.56 125 ASP A CA 1
ATOM 1026 C C . ASP A 1 125 ? 12.405 -10.989 -6.223 1.00 92.56 125 ASP A C 1
ATOM 1028 O O . ASP A 1 125 ? 13.276 -11.349 -7.018 1.00 92.56 125 ASP A O 1
ATOM 1032 N N . TYR A 1 126 ? 12.195 -9.690 -5.977 1.00 93.00 126 TYR A N 1
ATOM 1033 C CA . TYR A 1 126 ? 13.045 -8.640 -6.535 1.00 93.00 126 TYR A CA 1
ATOM 1034 C C . TYR A 1 126 ? 14.425 -8.609 -5.875 1.00 93.00 126 TYR A C 1
ATOM 1036 O O . TYR A 1 126 ? 15.421 -8.466 -6.580 1.00 93.00 126 TYR A O 1
ATOM 1044 N N . LEU A 1 127 ? 14.496 -8.756 -4.548 1.00 90.75 127 LEU A N 1
ATOM 1045 C CA . LEU A 1 127 ? 15.764 -8.810 -3.819 1.00 90.75 127 LEU A CA 1
ATOM 1046 C C . LEU A 1 127 ? 16.597 -10.027 -4.230 1.00 90.75 127 LEU A C 1
ATOM 1048 O O . LEU A 1 127 ? 17.788 -9.878 -4.485 1.00 90.75 127 LEU A O 1
ATOM 1052 N N . GLU A 1 128 ? 15.972 -11.196 -4.384 1.00 90.50 128 GLU A N 1
ATOM 1053 C CA . GLU A 1 128 ? 16.645 -12.411 -4.864 1.00 90.50 128 GLU A CA 1
ATOM 1054 C C . GLU A 1 128 ? 17.253 -12.233 -6.259 1.00 90.50 128 GLU A C 1
ATOM 1056 O O . GLU A 1 128 ? 18.320 -12.764 -6.536 1.00 90.50 128 GLU A O 1
ATOM 1061 N N . LYS A 1 129 ? 16.619 -11.441 -7.132 1.00 88.31 129 LYS A N 1
ATOM 1062 C CA . LYS A 1 129 ? 17.144 -11.121 -8.469 1.00 88.31 129 LYS A CA 1
ATOM 1063 C C . LYS A 1 129 ? 18.373 -10.196 -8.437 1.00 88.31 129 LYS A C 1
ATOM 1065 O O . LYS A 1 129 ? 19.103 -10.136 -9.425 1.00 88.31 129 LYS A O 1
ATOM 1070 N N . LEU A 1 130 ? 18.561 -9.409 -7.375 1.00 84.56 130 LEU A N 1
ATOM 1071 C CA . LEU A 1 130 ? 19.710 -8.501 -7.249 1.00 84.56 130 LEU A CA 1
ATOM 1072 C C . LEU A 1 130 ? 20.999 -9.223 -6.832 1.00 84.56 130 LEU A C 1
ATOM 1074 O O . LEU A 1 130 ? 22.066 -8.610 -6.894 1.00 84.56 130 LEU A O 1
ATOM 1078 N N . HIS A 1 131 ? 20.885 -10.476 -6.391 1.00 63.00 131 HIS A N 1
ATOM 1079 C CA . HIS A 1 131 ? 21.986 -11.350 -5.996 1.00 63.00 131 HIS A CA 1
ATOM 1080 C C . HIS A 1 131 ? 22.385 -12.264 -7.163 1.00 63.00 131 HIS A C 1
ATOM 1082 O O . HIS A 1 131 ? 23.598 -12.556 -7.268 1.00 63.00 131 HIS A O 1
#

Sequence (131 aa):
MKEIPANARVCTKILLNAAAYLYGWDFVMQSEFADVKEWILEGKHEDFFSNGPSFNPDVVINKIVPPDSHWCEFAMAGRRFVGVVCFYRSWGRVVPLAEFHERPIPDINAFICDWRNKKDYKFIDYLEKLH

Radius of gyration: 14.58 Å; chains: 1; bounding box: 40×38×37 Å

Foldseek 3Di:
DPPQLPVLLVQLVVQLVQCCVPVNPVVCPDPQQVQSVCCNPPVPPCVQRSCADADDLPDPVNVQADAQKWKKKWDDPPQFIKIWTDGRSPDIGIGRRGGHPDGPDDDMWMWIGDVVVRDIDIPVRSVVVVD